Protein AF-A0AAE9PT45-F1 (afdb_monomer_lite)

Radius of gyration: 14.79 Å; chains: 1; bounding box: 32×38×38 Å

Foldseek 3Di:
DDDLLNLLLCCWPADPVPPRDIDNNLQPQVSVVVSCVVVVHDDDPPDDPVVSVLSVVLSVLSVVVVVCVVVVHDDDPVSVVVNVVSVVVVVPPPDD

Sequence (96 aa):
MNTLWTDFVNSEWHDWRGSGRSEDRLLKPEWQNEFLMRWQFTASVPASAEDIEEMQILRRELRSFAEHLTSGGQMTTDLVDMINRKMMKGGRSLAY

Secondary structure (DSSP, 8-state):
---HHHHHHTTEEE-TTTT--EEEGGG-HHHHHHHHHHHT----SSPPHHHHHHHHHHHHHHHHHHHHHHTT----HHHHHHHHHHHHHHTTTT--

pLDDT: mean 83.36, std 14.24, range [34.06, 97.25]

InterPro domains:
  IPR010852 Putative stress-induced transcription regulator [PF07336] (3-85)
  IPR023286 ABATE domain superfamily [SSF160904] (3-89)

Organism: Paenibacillus polymyxa (NCBI:txid1406)

Structure (mmCIF, N/CA/C/O backbone):
data_AF-A0AAE9PT45-F1
#
_entry.id   AF-A0AAE9PT45-F1
#
loop_
_atom_site.group_PDB
_atom_site.id
_atom_site.type_symbol
_atom_site.label_atom_id
_atom_site.label_alt_id
_atom_site.label_comp_id
_atom_site.label_asym_id
_atom_site.label_entity_id
_atom_site.label_seq_id
_atom_site.pdbx_PDB_ins_code
_atom_site.Cartn_x
_atom_site.Cartn_y
_atom_site.Cartn_z
_atom_site.occupancy
_atom_site.B_iso_or_equiv
_atom_site.auth_seq_id
_atom_site.auth_comp_id
_atom_site.auth_asym_id
_atom_site.auth_atom_id
_atom_site.pdbx_PDB_model_num
ATOM 1 N N . MET A 1 1 ? -9.082 -5.310 -15.190 1.00 52.31 1 MET A N 1
ATOM 2 C CA . MET A 1 1 ? -8.855 -6.528 -14.388 1.00 52.31 1 MET A CA 1
ATOM 3 C C . MET A 1 1 ? -7.957 -6.103 -13.235 1.00 52.31 1 MET A C 1
ATOM 5 O O . MET A 1 1 ? -6.808 -5.781 -13.496 1.00 52.31 1 MET A O 1
ATOM 9 N N . ASN A 1 2 ? -8.488 -5.946 -12.018 1.00 73.12 2 ASN A N 1
ATOM 10 C CA . ASN A 1 2 ? -7.659 -5.546 -10.874 1.00 73.12 2 ASN A CA 1
ATOM 11 C C . ASN A 1 2 ? -6.963 -6.790 -10.326 1.00 73.12 2 ASN A C 1
ATOM 13 O O . ASN A 1 2 ? -7.612 -7.804 -10.090 1.00 73.12 2 ASN A O 1
ATOM 17 N N . THR A 1 3 ? -5.650 -6.713 -10.154 1.00 89.94 3 THR A N 1
ATOM 18 C CA . THR A 1 3 ? -4.854 -7.703 -9.418 1.00 89.94 3 THR A CA 1
ATOM 19 C C . THR A 1 3 ? -4.546 -7.161 -8.024 1.00 89.94 3 THR A C 1
ATOM 21 O O . THR A 1 3 ? -4.575 -5.942 -7.829 1.00 89.94 3 THR A O 1
ATOM 24 N N . LEU A 1 4 ? -4.229 -8.045 -7.074 1.00 91.00 4 LEU A N 1
ATOM 25 C CA . LEU A 1 4 ? -3.971 -7.674 -5.679 1.00 91.00 4 LEU A CA 1
ATOM 26 C C . LEU A 1 4 ? -2.955 -6.534 -5.573 1.00 91.00 4 LEU A C 1
ATOM 28 O O . LEU A 1 4 ? -3.219 -5.507 -4.952 1.00 91.00 4 LEU A O 1
ATOM 32 N N . TRP A 1 5 ? -1.817 -6.693 -6.247 1.00 88.88 5 TRP A N 1
ATOM 33 C CA . TRP A 1 5 ? -0.736 -5.718 -6.187 1.00 88.88 5 TRP A CA 1
ATOM 34 C C . TRP A 1 5 ? -1.133 -4.380 -6.824 1.00 88.88 5 TRP A C 1
ATOM 36 O O . TRP A 1 5 ? -0.835 -3.335 -6.257 1.00 88.88 5 TRP A O 1
ATOM 46 N N . THR A 1 6 ? -1.855 -4.382 -7.955 1.00 91.44 6 THR A N 1
ATOM 47 C CA . THR A 1 6 ? -2.316 -3.129 -8.579 1.00 91.44 6 THR A CA 1
ATOM 48 C C . THR A 1 6 ? -3.328 -2.393 -7.708 1.00 91.44 6 THR A C 1
ATOM 50 O O . THR A 1 6 ? -3.290 -1.171 -7.636 1.00 91.44 6 THR A O 1
ATOM 53 N N . ASP A 1 7 ? -4.227 -3.114 -7.034 1.00 92.38 7 ASP A N 1
ATOM 54 C CA . ASP A 1 7 ? -5.227 -2.508 -6.149 1.00 92.38 7 ASP A CA 1
ATOM 55 C C . ASP A 1 7 ? -4.553 -1.897 -4.912 1.00 92.38 7 ASP A C 1
ATOM 57 O O . ASP A 1 7 ? -4.847 -0.767 -4.527 1.00 92.38 7 ASP A O 1
ATOM 61 N N . PHE A 1 8 ? -3.557 -2.597 -4.364 1.00 93.75 8 PHE A N 1
ATOM 62 C CA . PHE A 1 8 ? -2.740 -2.110 -3.258 1.00 93.75 8 PHE A CA 1
ATOM 63 C C . PHE A 1 8 ? -1.893 -0.887 -3.635 1.00 93.75 8 PHE A C 1
ATOM 65 O O . PHE A 1 8 ? -1.902 0.112 -2.915 1.00 93.75 8 PHE A O 1
ATOM 72 N N . VAL A 1 9 ? -1.202 -0.908 -4.781 1.00 92.31 9 VAL A N 1
ATOM 73 C CA . VAL A 1 9 ? -0.392 0.234 -5.249 1.00 92.31 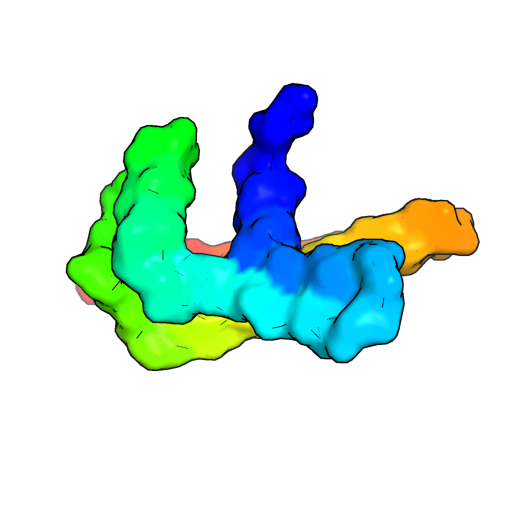9 VAL A CA 1
ATOM 74 C C . VAL A 1 9 ? -1.250 1.478 -5.485 1.00 92.31 9 VAL A C 1
ATOM 76 O O . VAL A 1 9 ? -0.804 2.595 -5.209 1.00 92.31 9 VAL A O 1
ATOM 79 N N . ASN A 1 10 ? -2.499 1.286 -5.913 1.00 91.12 10 ASN A N 1
ATOM 80 C CA . ASN A 1 10 ? -3.482 2.347 -6.133 1.00 91.12 10 ASN A CA 1
ATOM 81 C C . ASN A 1 10 ? -4.180 2.842 -4.851 1.00 91.12 10 ASN A C 1
ATOM 83 O O . ASN A 1 10 ? -5.052 3.711 -4.934 1.00 91.12 10 ASN A O 1
ATOM 87 N N . SER A 1 11 ? -3.802 2.335 -3.670 1.00 93.06 11 SER A N 1
ATOM 88 C CA . SER A 1 11 ? -4.199 2.938 -2.388 1.00 93.06 11 SER A CA 1
ATOM 89 C C . SER A 1 11 ? -3.666 4.365 -2.240 1.00 93.06 11 SER A C 1
ATOM 91 O O . SER A 1 11 ? -4.303 5.193 -1.597 1.00 93.06 11 SER A O 1
ATOM 93 N N . GLU A 1 12 ? -2.548 4.680 -2.897 1.00 91.50 12 GLU A N 1
ATOM 94 C CA . GLU A 1 12 ? -2.077 6.050 -3.070 1.00 91.50 12 GLU A CA 1
ATOM 95 C C . GLU A 1 12 ? -2.649 6.628 -4.354 1.00 91.50 12 GLU A C 1
ATOM 97 O O . GLU A 1 12 ? -2.192 6.339 -5.471 1.00 91.50 12 GLU A O 1
ATOM 102 N N . TRP A 1 13 ? -3.691 7.430 -4.182 1.00 84.75 13 TRP A N 1
ATOM 103 C CA . TRP A 1 13 ? -4.308 8.148 -5.275 1.00 84.75 13 TRP A CA 1
ATOM 104 C C . TRP A 1 13 ? -3.548 9.449 -5.518 1.00 84.75 13 TRP A C 1
ATOM 106 O O . TRP A 1 13 ? -3.295 10.203 -4.583 1.00 84.75 13 TRP A O 1
ATOM 116 N N . HIS A 1 14 ? -3.225 9.731 -6.777 1.00 79.25 14 HIS A N 1
ATOM 117 C CA . HIS A 1 14 ? -2.686 11.020 -7.201 1.00 79.25 14 HIS A CA 1
ATOM 118 C C . HIS A 1 14 ? -3.644 11.676 -8.191 1.00 79.25 14 HIS A C 1
ATOM 120 O O . HIS A 1 14 ? -4.153 11.019 -9.107 1.00 79.25 14 HIS A O 1
ATOM 126 N N . ASP A 1 15 ? -3.859 12.980 -8.035 1.00 74.50 15 ASP A N 1
ATOM 127 C CA . ASP A 1 15 ? -4.603 13.769 -9.004 1.00 74.50 15 ASP A CA 1
ATOM 128 C C . ASP A 1 15 ? -3.782 13.962 -10.284 1.00 74.50 15 ASP A C 1
ATOM 130 O O . ASP A 1 15 ? -2.880 14.799 -10.365 1.00 74.50 15 ASP A O 1
ATOM 134 N N . TRP A 1 16 ? -4.141 13.210 -11.319 1.00 65.44 16 TRP A N 1
ATOM 135 C CA . TRP A 1 16 ? -3.549 13.313 -12.651 1.00 65.44 16 TRP A CA 1
ATOM 136 C C . TRP A 1 16 ? -3.913 14.618 -13.381 1.00 65.44 16 TRP A C 1
ATOM 138 O O . TRP A 1 16 ? -3.339 14.902 -14.431 1.00 65.44 16 TRP A O 1
ATOM 148 N N . ARG A 1 17 ? -4.837 15.437 -12.850 1.00 70.50 17 ARG A N 1
ATOM 149 C CA . ARG A 1 17 ? -5.238 16.731 -13.436 1.00 70.50 17 ARG A CA 1
ATOM 150 C C . ARG A 1 17 ? -4.413 17.930 -12.955 1.00 70.50 17 ARG A C 1
ATOM 152 O O . ARG A 1 17 ? -4.743 19.061 -13.300 1.00 70.50 17 ARG A O 1
ATOM 159 N N . GLY A 1 18 ? -3.327 17.708 -12.213 1.00 60.59 18 GLY A N 1
ATOM 160 C CA . GLY A 1 18 ? -2.315 18.743 -11.965 1.00 60.59 18 GLY A CA 1
ATOM 161 C C . GLY A 1 18 ? -2.553 19.639 -10.748 1.00 60.59 18 GLY A C 1
ATOM 162 O O . GLY A 1 18 ? -1.834 20.620 -10.587 1.00 60.59 18 GLY A O 1
ATOM 163 N N . SER A 1 19 ? -3.496 19.311 -9.852 1.00 72.50 19 SER A N 1
ATOM 164 C CA . SER A 1 19 ? -3.602 20.020 -8.562 1.00 72.50 19 SER A CA 1
ATOM 165 C C . SER A 1 19 ? -2.508 19.629 -7.558 1.00 72.50 19 SER A C 1
ATOM 167 O O . SER A 1 19 ? -2.369 20.276 -6.522 1.00 72.50 19 SER A O 1
ATOM 169 N N . GLY A 1 20 ? -1.757 18.555 -7.839 1.00 69.56 20 GLY A N 1
ATOM 170 C CA . GLY A 1 20 ? -0.724 18.007 -6.955 1.00 69.56 20 GLY A CA 1
ATOM 171 C C . GLY A 1 20 ? -1.271 17.269 -5.729 1.00 69.56 20 GLY A C 1
ATOM 172 O O . GLY A 1 20 ? -0.495 16.847 -4.877 1.00 69.56 20 GLY A O 1
ATOM 173 N N . ARG A 1 21 ? -2.595 17.102 -5.616 1.00 77.19 21 ARG A N 1
ATOM 174 C CA . ARG A 1 21 ? -3.207 16.399 -4.487 1.00 77.19 21 ARG A CA 1
ATOM 175 C C . ARG A 1 21 ? -2.910 14.908 -4.566 1.00 77.19 21 ARG A C 1
ATOM 177 O O . ARG A 1 21 ? -3.189 14.268 -5.579 1.00 77.19 21 ARG A O 1
ATOM 184 N N . SER A 1 22 ? -2.395 14.364 -3.476 1.00 81.38 22 SER A N 1
ATOM 185 C CA . SER A 1 22 ? -2.376 12.932 -3.223 1.00 81.38 22 SER A CA 1
ATOM 186 C C . SER A 1 22 ? -3.294 12.605 -2.054 1.00 81.38 22 SER A C 1
ATOM 188 O O . SER A 1 22 ? -3.541 13.432 -1.175 1.00 81.38 22 SER A O 1
ATOM 190 N N . GLU A 1 23 ? -3.832 11.396 -2.066 1.00 89.44 23 GLU A N 1
ATOM 191 C CA . GLU A 1 23 ? -4.587 10.842 -0.958 1.00 89.44 23 GLU A CA 1
ATOM 192 C C . GLU A 1 23 ? -4.069 9.443 -0.662 1.00 89.44 23 GLU A C 1
ATOM 194 O O . GLU A 1 23 ? -4.083 8.567 -1.530 1.00 89.44 23 GLU A O 1
ATOM 199 N N . ASP A 1 24 ? -3.653 9.233 0.584 1.00 94.06 24 ASP A N 1
ATOM 200 C CA . ASP A 1 24 ? -3.313 7.908 1.070 1.00 94.06 24 ASP A CA 1
ATOM 201 C C . ASP A 1 24 ? -4.554 7.219 1.646 1.00 94.06 24 ASP A C 1
ATOM 203 O O . ASP A 1 24 ? -4.942 7.428 2.798 1.00 94.06 24 ASP A O 1
ATOM 207 N N . ARG A 1 25 ? -5.198 6.387 0.827 1.00 94.94 25 ARG A N 1
ATOM 208 C CA . ARG A 1 25 ? -6.385 5.625 1.228 1.00 94.94 25 ARG A CA 1
ATOM 209 C C . ARG A 1 25 ? -6.052 4.498 2.191 1.00 94.94 25 ARG A C 1
ATOM 211 O O . ARG A 1 25 ? -6.947 4.055 2.898 1.00 94.94 25 ARG A O 1
ATOM 218 N N . LEU A 1 26 ? -4.791 4.076 2.277 1.00 94.56 26 LEU A N 1
ATOM 219 C CA . LEU A 1 26 ? -4.369 3.065 3.242 1.00 94.56 26 LEU A CA 1
ATOM 220 C C . LEU A 1 26 ? -4.616 3.529 4.684 1.00 94.56 26 LEU A C 1
ATOM 222 O O . LEU A 1 26 ? -4.874 2.705 5.552 1.00 94.56 26 LEU A O 1
ATOM 226 N N . LEU A 1 27 ? -4.617 4.843 4.934 1.00 95.38 27 LEU A N 1
ATOM 227 C CA . LEU A 1 27 ? -4.924 5.431 6.243 1.00 95.38 27 LEU A CA 1
ATOM 228 C C . LEU A 1 27 ? -6.420 5.413 6.595 1.00 95.38 27 LEU A C 1
ATOM 230 O O . LEU A 1 27 ? -6.783 5.757 7.718 1.00 95.38 27 LEU A O 1
ATOM 234 N N . LYS A 1 28 ? -7.296 5.041 5.655 1.00 96.19 28 LYS A N 1
ATOM 235 C CA . LYS A 1 28 ? -8.749 5.052 5.842 1.00 96.19 28 LYS A CA 1
ATOM 236 C C . LYS A 1 28 ? -9.258 3.661 6.228 1.00 96.19 28 LYS A C 1
ATOM 238 O O . LYS A 1 28 ? -9.140 2.742 5.411 1.00 96.19 28 LYS A O 1
ATOM 243 N N . PRO A 1 29 ? -9.873 3.486 7.411 1.00 96.38 29 PRO A N 1
ATOM 244 C CA . PRO A 1 29 ? -10.432 2.200 7.829 1.00 96.38 29 PRO A CA 1
ATOM 245 C C . PRO A 1 29 ? -11.459 1.622 6.846 1.00 96.38 29 PRO A C 1
ATOM 247 O O . PRO A 1 29 ? -11.531 0.408 6.668 1.00 96.38 29 PRO A O 1
ATOM 250 N N . GLU A 1 30 ? -12.237 2.468 6.170 1.00 96.69 30 GLU A N 1
ATOM 251 C CA . GLU A 1 30 ? -13.229 2.036 5.180 1.00 96.69 30 GLU A CA 1
ATOM 252 C C . GLU A 1 30 ? -12.548 1.366 3.983 1.00 96.69 30 GLU A C 1
ATOM 254 O O . GLU A 1 30 ? -12.950 0.284 3.563 1.00 96.69 30 GLU A O 1
ATOM 259 N N . TRP A 1 31 ? -11.461 1.964 3.489 1.00 95.75 31 TRP A N 1
ATOM 260 C CA . TRP A 1 31 ? -10.683 1.393 2.393 1.00 95.75 31 TRP A CA 1
ATOM 261 C C . TRP A 1 31 ? -9.971 0.104 2.819 1.00 95.75 31 TRP A C 1
ATOM 263 O O . TRP A 1 31 ? -9.961 -0.860 2.056 1.00 95.75 31 TRP A O 1
ATOM 273 N N . GLN A 1 32 ? -9.423 0.054 4.041 1.00 96.81 32 GLN A N 1
ATOM 274 C CA . GLN A 1 32 ? -8.812 -1.165 4.589 1.00 96.81 32 GLN A CA 1
ATOM 275 C C . GLN A 1 32 ? -9.825 -2.318 4.630 1.00 96.81 32 GLN A C 1
ATOM 277 O O . GLN A 1 32 ? -9.534 -3.403 4.131 1.00 96.81 32 GLN A O 1
ATOM 282 N N . ASN A 1 33 ? -11.033 -2.075 5.150 1.00 97.25 33 ASN A N 1
ATOM 283 C CA . ASN A 1 33 ? -12.106 -3.072 5.181 1.00 97.25 33 ASN A CA 1
ATOM 284 C C . ASN A 1 33 ? -12.485 -3.555 3.775 1.00 97.25 33 ASN A C 1
ATOM 286 O O . ASN A 1 33 ? -12.558 -4.760 3.538 1.00 97.25 33 ASN A O 1
ATOM 290 N N . GLU A 1 34 ? -12.690 -2.638 2.827 1.00 96.00 34 GLU A N 1
ATOM 291 C CA . GLU A 1 34 ? -13.014 -2.995 1.441 1.00 96.00 34 GLU A CA 1
ATOM 292 C C . GLU A 1 34 ? -11.907 -3.823 0.778 1.00 96.00 34 GLU A C 1
ATOM 294 O O . GLU A 1 34 ? -12.196 -4.797 0.078 1.00 96.00 34 GLU A O 1
ATOM 299 N N . PHE A 1 35 ? -10.643 -3.460 1.009 1.00 95.31 35 PHE A N 1
ATOM 300 C CA . PHE A 1 35 ? -9.486 -4.176 0.484 1.00 95.31 35 PHE A CA 1
ATOM 301 C C . PHE A 1 35 ? -9.406 -5.599 1.052 1.00 95.31 35 PHE A C 1
ATOM 303 O O . PHE A 1 35 ? -9.312 -6.558 0.283 1.00 95.31 35 PHE A O 1
ATOM 310 N N . LEU A 1 36 ? -9.515 -5.759 2.377 1.00 96.00 36 LEU A N 1
ATOM 311 C CA . LEU A 1 36 ? -9.502 -7.073 3.030 1.00 96.00 36 LEU A CA 1
ATOM 312 C C . LEU A 1 36 ? -10.668 -7.950 2.558 1.00 96.00 36 LEU A C 1
ATOM 314 O O . LEU A 1 36 ? -10.455 -9.113 2.223 1.00 96.00 36 LEU A O 1
ATOM 318 N N . MET A 1 37 ? -11.879 -7.394 2.449 1.00 96.38 37 MET A N 1
ATOM 319 C CA . MET A 1 37 ? -13.047 -8.122 1.943 1.00 96.38 37 MET A CA 1
ATOM 320 C C . MET A 1 37 ? -12.866 -8.579 0.495 1.00 96.38 37 MET A C 1
ATOM 322 O O . MET A 1 37 ? -13.147 -9.733 0.171 1.00 96.38 37 MET A O 1
ATOM 326 N N . ARG A 1 38 ? -12.393 -7.688 -0.385 1.00 95.38 38 ARG A N 1
ATOM 327 C CA . ARG A 1 38 ? -12.203 -7.986 -1.811 1.00 95.38 38 ARG A CA 1
ATOM 328 C C . ARG A 1 38 ? -11.195 -9.108 -2.033 1.00 95.38 38 ARG A C 1
ATOM 330 O O . ARG A 1 38 ? -11.412 -9.947 -2.903 1.00 95.38 38 ARG A O 1
ATOM 337 N N . TRP A 1 39 ? -10.112 -9.107 -1.262 1.00 95.50 39 TRP A N 1
ATOM 338 C CA . TRP A 1 39 ? -9.016 -10.069 -1.388 1.00 95.50 39 TRP A CA 1
ATOM 339 C C . TRP A 1 39 ? -9.107 -11.236 -0.396 1.00 95.50 39 TRP A C 1
ATOM 341 O O . TRP A 1 39 ? -8.216 -12.079 -0.372 1.00 95.50 39 TRP A O 1
ATOM 351 N N . GLN A 1 40 ? -10.205 -11.318 0.364 1.00 95.31 40 GLN A N 1
ATOM 352 C CA . GLN A 1 40 ? -10.504 -12.378 1.334 1.00 95.31 40 GLN A CA 1
ATOM 353 C C . GLN A 1 40 ? -9.428 -12.551 2.418 1.00 95.31 40 GLN A C 1
ATOM 355 O O . GLN A 1 40 ? -9.129 -13.662 2.854 1.00 95.31 40 GLN A O 1
ATOM 360 N N . PHE A 1 41 ? -8.857 -11.440 2.877 1.00 93.50 41 PHE A N 1
ATOM 361 C CA . PHE A 1 41 ? -7.911 -11.425 3.986 1.00 93.50 41 PHE A CA 1
ATOM 362 C C . PHE A 1 41 ? -8.608 -11.184 5.321 1.00 93.50 41 PHE A C 1
ATOM 364 O O . PHE A 1 41 ? -9.642 -10.526 5.401 1.00 93.50 41 PHE A O 1
ATOM 371 N N . THR A 1 42 ? -8.004 -11.705 6.387 1.00 93.56 42 THR A N 1
ATOM 372 C CA . THR A 1 42 ? -8.430 -11.465 7.768 1.00 93.56 42 THR A CA 1
ATOM 373 C C . THR A 1 42 ? -7.302 -10.751 8.499 1.00 93.56 42 THR A C 1
ATOM 375 O O . THR A 1 42 ? -6.232 -11.324 8.682 1.00 93.56 42 THR A O 1
ATOM 378 N N . ALA A 1 43 ? -7.536 -9.500 8.885 1.00 91.75 43 ALA A N 1
ATOM 379 C CA . ALA A 1 43 ? -6.612 -8.671 9.652 1.00 91.75 43 ALA A CA 1
ATOM 380 C C . ALA A 1 43 ? -7.403 -7.631 10.458 1.00 9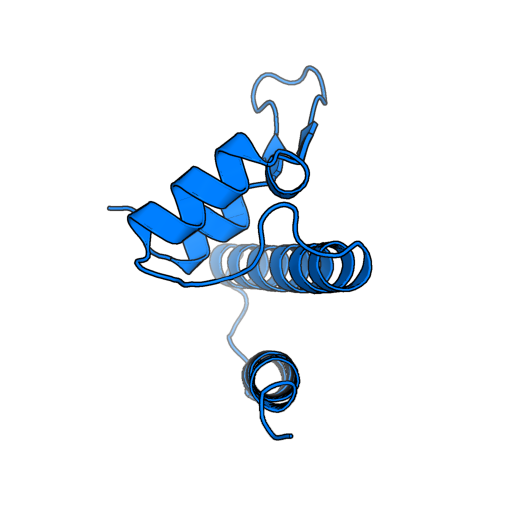1.75 43 ALA A C 1
ATOM 382 O O . ALA A 1 43 ? -8.573 -7.370 10.168 1.00 91.75 43 ALA A O 1
ATOM 383 N N . SER A 1 44 ? -6.770 -7.043 11.470 1.00 93.44 44 SER A N 1
ATOM 384 C CA . SER A 1 44 ? -7.381 -5.985 12.276 1.00 93.44 44 SER A CA 1
ATOM 385 C C . SER A 1 44 ? -7.559 -4.698 11.469 1.00 93.44 44 SER A C 1
ATOM 387 O O . SER A 1 44 ? -6.667 -4.299 10.722 1.00 93.44 44 SER A O 1
ATOM 389 N N . VAL A 1 45 ? -8.696 -4.028 11.669 1.00 94.69 45 VAL A N 1
ATOM 390 C CA . VAL A 1 45 ? -8.973 -2.688 11.138 1.00 94.69 45 VAL A CA 1
ATOM 391 C C . VAL A 1 45 ? -9.392 -1.778 12.303 1.00 94.69 45 VAL A C 1
ATOM 393 O O . VAL A 1 45 ? -10.334 -2.126 13.019 1.00 94.69 45 VAL A O 1
ATOM 396 N N . PRO A 1 46 ? -8.736 -0.621 12.512 1.00 96.00 46 PRO A N 1
ATOM 397 C CA . PRO A 1 46 ? -7.606 -0.113 11.735 1.00 96.00 46 PRO A CA 1
ATOM 398 C C . PRO A 1 46 ? -6.332 -0.949 11.937 1.00 96.00 46 PRO A C 1
ATOM 400 O O . PRO A 1 46 ? -6.098 -1.486 13.021 1.00 96.00 46 PRO A O 1
ATOM 403 N N . ALA A 1 47 ? -5.507 -1.033 10.894 1.00 93.56 47 ALA A N 1
ATOM 404 C CA . ALA A 1 47 ? -4.151 -1.561 11.001 1.00 93.56 47 ALA A CA 1
ATOM 405 C C . ALA A 1 47 ? -3.319 -0.734 11.998 1.00 93.56 47 ALA A C 1
ATOM 407 O O . ALA A 1 47 ? -3.581 0.455 12.216 1.00 93.56 47 ALA A O 1
ATOM 408 N N . SER A 1 48 ? -2.312 -1.363 12.607 1.00 94.50 48 SER A N 1
ATOM 409 C CA . SER A 1 48 ? -1.407 -0.668 13.523 1.00 94.50 48 SER A CA 1
ATOM 410 C C . SER A 1 48 ? -0.569 0.382 12.781 1.00 94.50 48 SER A C 1
ATOM 412 O O . SER A 1 48 ? -0.385 0.303 11.567 1.00 94.50 48 SER A O 1
ATOM 414 N N . ALA A 1 49 ? -0.040 1.376 13.501 1.00 92.88 49 ALA A N 1
ATOM 415 C CA . ALA A 1 49 ? 0.832 2.384 12.890 1.00 92.88 49 ALA A CA 1
ATOM 416 C C . ALA A 1 49 ? 2.084 1.757 12.244 1.00 92.88 49 ALA A C 1
ATOM 418 O O . ALA A 1 49 ? 2.507 2.203 11.181 1.00 92.88 49 ALA A O 1
ATOM 419 N N . GLU A 1 50 ? 2.621 0.699 12.859 1.00 90.31 50 GLU A N 1
ATOM 420 C CA . GLU A 1 50 ? 3.755 -0.075 12.346 1.00 90.31 50 GLU A CA 1
ATOM 421 C C . GLU A 1 50 ? 3.397 -0.794 11.037 1.00 90.31 50 GLU A C 1
ATOM 423 O O . GLU A 1 50 ? 4.098 -0.648 10.037 1.00 90.31 50 GLU A O 1
ATOM 428 N N . ASP A 1 51 ? 2.252 -1.484 10.993 1.00 89.62 51 ASP A N 1
ATOM 429 C CA . ASP A 1 51 ? 1.791 -2.161 9.773 1.00 89.62 51 ASP A CA 1
ATOM 430 C C . ASP A 1 51 ? 1.527 -1.167 8.637 1.00 89.62 51 ASP A C 1
ATOM 432 O O . ASP A 1 51 ? 1.832 -1.440 7.476 1.00 89.62 51 ASP A O 1
ATOM 436 N N . ILE A 1 52 ? 0.957 0.000 8.955 1.00 94.38 52 ILE A N 1
ATOM 437 C CA . ILE A 1 52 ? 0.735 1.076 7.985 1.00 94.38 52 ILE A CA 1
ATOM 438 C C . ILE A 1 52 ? 2.063 1.550 7.393 1.00 94.38 52 ILE A C 1
ATOM 440 O O . ILE A 1 52 ? 2.161 1.685 6.171 1.00 94.38 52 ILE A O 1
ATOM 444 N N . GLU A 1 53 ? 3.075 1.790 8.226 1.00 91.94 53 GLU A N 1
ATOM 445 C CA . GLU A 1 53 ? 4.394 2.233 7.773 1.00 91.94 53 GLU A CA 1
ATOM 446 C C . GLU A 1 53 ? 5.045 1.195 6.845 1.00 91.94 53 GLU A C 1
ATOM 448 O O . GLU A 1 53 ? 5.461 1.534 5.731 1.00 91.94 53 GLU A O 1
ATOM 453 N N . GLU A 1 54 ? 5.051 -0.079 7.240 1.00 87.88 54 GLU A N 1
ATOM 454 C CA . GLU A 1 54 ? 5.593 -1.177 6.431 1.00 87.88 54 GLU A CA 1
ATOM 455 C C . GLU A 1 54 ? 4.840 -1.343 5.103 1.00 87.88 54 GLU A C 1
ATOM 457 O O . GLU A 1 54 ? 5.450 -1.484 4.037 1.00 87.88 54 GLU A O 1
ATOM 462 N N . MET A 1 55 ? 3.510 -1.245 5.117 1.00 91.56 55 MET A N 1
ATOM 463 C CA . MET A 1 55 ? 2.699 -1.288 3.899 1.00 91.56 55 MET A CA 1
ATOM 464 C C . MET A 1 55 ? 2.973 -0.091 2.977 1.00 91.56 55 MET A C 1
ATOM 466 O O . MET A 1 55 ? 3.067 -0.263 1.758 1.00 91.56 55 MET A O 1
ATOM 470 N N . GLN A 1 56 ? 3.156 1.117 3.513 1.00 93.00 56 GLN A N 1
ATOM 471 C CA . GLN A 1 56 ? 3.544 2.279 2.708 1.00 93.00 56 GLN A CA 1
ATOM 472 C C . GLN A 1 56 ? 4.938 2.106 2.085 1.00 93.00 56 GLN A C 1
ATOM 474 O O . GLN A 1 56 ? 5.144 2.497 0.932 1.00 93.00 56 GLN A O 1
ATOM 479 N N . ILE A 1 57 ? 5.893 1.515 2.812 1.00 89.9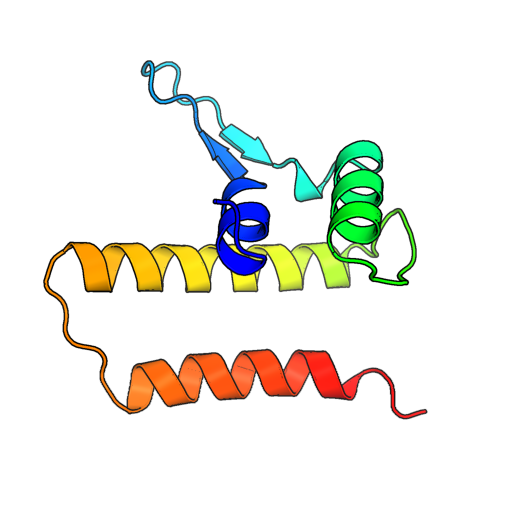4 57 ILE A N 1
ATOM 480 C CA . ILE A 1 57 ? 7.223 1.175 2.281 1.00 89.94 57 ILE A CA 1
ATOM 481 C C . ILE A 1 57 ? 7.082 0.186 1.123 1.00 89.94 57 ILE A C 1
ATOM 483 O O . ILE A 1 57 ? 7.562 0.468 0.022 1.00 89.94 57 ILE A O 1
ATOM 487 N N . LEU A 1 58 ? 6.364 -0.919 1.336 1.00 88.44 58 LEU A N 1
ATOM 488 C CA . LEU A 1 58 ? 6.119 -1.933 0.310 1.00 88.44 58 LEU A CA 1
ATOM 489 C C . LEU A 1 58 ? 5.457 -1.328 -0.934 1.00 88.44 58 LEU A C 1
ATOM 491 O O . LEU A 1 58 ? 5.855 -1.619 -2.062 1.00 88.44 58 LEU A O 1
ATOM 495 N N . ARG A 1 59 ? 4.468 -0.449 -0.746 1.00 92.06 59 ARG A N 1
ATOM 496 C CA . ARG A 1 59 ? 3.773 0.239 -1.839 1.00 92.06 59 ARG A CA 1
ATOM 497 C C . ARG A 1 59 ? 4.725 1.062 -2.701 1.00 92.06 59 ARG A C 1
ATOM 499 O O . ARG A 1 59 ? 4.655 0.975 -3.929 1.00 92.06 59 ARG A O 1
ATOM 506 N N . ARG A 1 60 ? 5.602 1.854 -2.077 1.00 90.38 60 ARG A N 1
ATOM 507 C CA . ARG A 1 60 ? 6.599 2.670 -2.789 1.00 90.38 60 ARG A CA 1
ATOM 508 C C . ARG A 1 60 ? 7.575 1.797 -3.575 1.00 90.38 60 ARG A C 1
ATOM 510 O O . ARG A 1 60 ? 7.859 2.105 -4.729 1.00 90.38 60 ARG A O 1
ATOM 517 N N . GLU A 1 61 ? 8.034 0.696 -2.986 1.00 86.31 61 GLU A N 1
ATOM 518 C CA . GLU A 1 61 ? 8.936 -0.257 -3.646 1.00 86.31 61 GLU A CA 1
ATOM 519 C C . GLU A 1 61 ? 8.268 -0.918 -4.867 1.00 86.31 61 GLU A C 1
ATOM 521 O O . GLU A 1 61 ? 8.848 -0.930 -5.954 1.00 86.31 61 GLU A O 1
ATOM 526 N N . LEU A 1 62 ? 7.022 -1.390 -4.734 1.00 87.75 62 LEU A N 1
ATOM 527 C CA . LEU A 1 62 ? 6.254 -1.977 -5.843 1.00 87.75 62 LEU A CA 1
ATOM 528 C C . LEU A 1 62 ? 6.010 -0.978 -6.980 1.00 87.75 62 LEU A C 1
ATOM 530 O O . LEU A 1 62 ? 6.091 -1.343 -8.154 1.00 87.75 62 LEU A O 1
ATOM 534 N N . ARG A 1 63 ? 5.717 0.282 -6.645 1.00 89.94 63 ARG A N 1
ATOM 535 C CA . ARG A 1 63 ? 5.529 1.346 -7.637 1.00 89.94 63 ARG A CA 1
ATOM 536 C C . ARG A 1 63 ? 6.826 1.649 -8.378 1.00 89.94 63 ARG A C 1
ATOM 538 O O . ARG A 1 63 ? 6.833 1.609 -9.604 1.00 89.94 63 ARG A O 1
ATOM 545 N N . SER A 1 64 ? 7.916 1.864 -7.643 1.00 86.69 64 SER A N 1
ATOM 546 C CA . SER A 1 64 ? 9.244 2.104 -8.217 1.00 86.69 64 SER A CA 1
ATOM 547 C C . SER A 1 64 ? 9.671 0.967 -9.151 1.00 86.69 64 SER A C 1
ATOM 549 O O . SER A 1 64 ? 10.179 1.207 -10.245 1.00 86.69 64 SER A O 1
ATOM 551 N N . PHE A 1 65 ? 9.385 -0.279 -8.767 1.00 85.44 65 PHE A N 1
ATOM 552 C CA . PHE A 1 65 ? 9.618 -1.449 -9.607 1.00 85.44 65 PHE A CA 1
ATOM 553 C C . PHE A 1 65 ? 8.800 -1.415 -10.906 1.00 85.44 65 PHE A C 1
ATOM 555 O O . PHE A 1 65 ? 9.350 -1.615 -11.991 1.00 85.44 65 PHE A O 1
ATOM 562 N N . ALA A 1 66 ? 7.498 -1.137 -10.817 1.00 87.25 66 ALA A N 1
ATOM 563 C CA . ALA A 1 66 ? 6.634 -1.050 -11.990 1.00 87.25 66 ALA A CA 1
ATOM 564 C C . ALA A 1 66 ? 7.061 0.087 -12.940 1.00 87.25 66 ALA A C 1
ATOM 566 O O . AL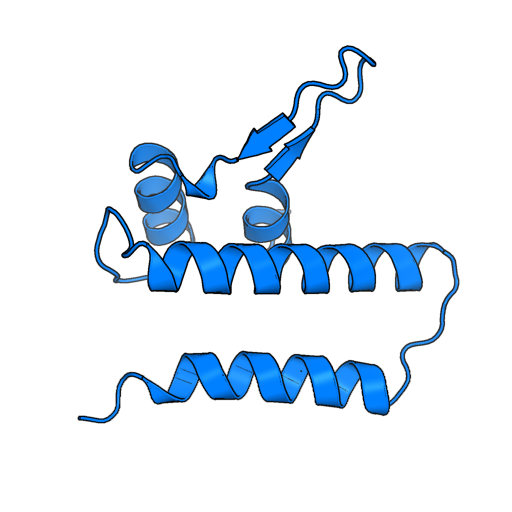A A 1 66 ? 7.073 -0.095 -14.159 1.00 87.25 66 ALA A O 1
ATOM 567 N N . GLU A 1 67 ? 7.461 1.237 -12.401 1.00 88.81 67 GLU A N 1
ATOM 568 C CA . GLU A 1 67 ? 7.979 2.383 -13.162 1.00 88.81 67 GLU A CA 1
ATOM 569 C C . GLU A 1 67 ? 9.306 2.055 -13.865 1.00 88.81 67 GLU A C 1
ATOM 571 O O . GLU A 1 67 ? 9.478 2.372 -15.044 1.00 88.81 67 GLU A O 1
ATOM 576 N N . HIS A 1 68 ? 10.221 1.353 -13.187 1.00 86.50 68 HIS A N 1
ATOM 577 C CA . HIS A 1 68 ? 11.489 0.905 -13.776 1.00 86.50 68 HIS A CA 1
ATOM 578 C C . HIS A 1 68 ? 11.263 -0.029 -14.967 1.00 86.50 68 HIS A C 1
ATOM 580 O O . HIS A 1 68 ? 11.819 0.191 -16.044 1.00 86.50 68 HIS A O 1
ATOM 586 N N . LEU A 1 69 ? 10.401 -1.038 -14.807 1.00 86.12 69 LEU A N 1
ATOM 587 C CA . LEU A 1 69 ? 10.088 -1.980 -15.885 1.00 86.12 69 LEU A CA 1
ATOM 588 C C . LEU A 1 69 ? 9.387 -1.302 -17.067 1.00 86.12 69 LEU A C 1
ATOM 590 O O . LEU A 1 69 ? 9.713 -1.571 -18.222 1.00 86.12 69 LEU A O 1
ATOM 594 N N . THR A 1 70 ? 8.434 -0.408 -16.796 1.00 87.81 70 THR A N 1
ATOM 595 C CA . THR A 1 70 ? 7.698 0.305 -17.856 1.00 87.81 70 THR A CA 1
ATOM 596 C C . THR A 1 70 ? 8.566 1.320 -18.600 1.00 87.81 70 THR A C 1
ATOM 598 O O . THR A 1 70 ? 8.299 1.603 -19.766 1.00 87.81 70 THR A O 1
ATOM 601 N N . SER A 1 71 ? 9.656 1.787 -17.985 1.00 88.88 71 SER A N 1
ATOM 602 C CA . SER A 1 71 ? 10.668 2.647 -18.615 1.00 88.88 71 SER A CA 1
ATOM 603 C C . SER A 1 71 ? 11.701 1.877 -19.458 1.00 88.88 71 SER A C 1
ATOM 605 O O . SER A 1 71 ? 12.662 2.472 -19.944 1.00 88.88 71 SER A O 1
ATOM 607 N N . GLY A 1 72 ? 11.534 0.560 -19.640 1.00 88.12 72 GLY A N 1
ATOM 608 C CA . GLY A 1 72 ? 12.465 -0.295 -20.389 1.00 88.12 72 GLY A CA 1
ATOM 609 C C . GLY A 1 72 ? 13.631 -0.838 -19.558 1.00 88.12 72 GLY A C 1
ATOM 610 O O . GLY A 1 72 ? 14.551 -1.444 -20.109 1.00 88.12 72 GLY A O 1
ATOM 611 N N . GLY A 1 73 ? 13.603 -0.638 -18.238 1.00 83.88 73 GLY A N 1
ATOM 612 C CA . GLY A 1 73 ? 14.558 -1.228 -17.312 1.00 83.88 73 GLY A CA 1
ATOM 613 C C . GLY A 1 73 ? 14.441 -2.752 -17.268 1.00 83.88 73 GLY A C 1
ATOM 614 O O . GLY A 1 73 ? 13.350 -3.318 -17.336 1.00 83.88 73 GLY A O 1
ATOM 615 N N . GLN A 1 74 ? 15.577 -3.438 -17.145 1.00 81.50 74 GLN A N 1
ATOM 616 C CA . GLN A 1 74 ? 15.597 -4.893 -17.012 1.00 81.50 74 GLN A CA 1
ATOM 617 C C . GLN A 1 74 ? 15.364 -5.323 -15.562 1.00 81.50 74 GLN A C 1
ATOM 619 O O . GLN A 1 74 ? 15.797 -4.659 -14.616 1.00 81.50 74 GLN A O 1
ATOM 624 N N . MET A 1 75 ? 14.704 -6.468 -15.404 1.00 77.25 75 MET A N 1
ATOM 625 C CA . MET A 1 75 ? 14.533 -7.142 -14.122 1.00 77.25 75 MET A CA 1
ATOM 626 C C . MET A 1 75 ? 15.838 -7.863 -13.774 1.00 77.25 75 MET A C 1
ATOM 628 O O . MET A 1 75 ? 16.149 -8.904 -14.349 1.00 77.25 75 MET A O 1
ATOM 632 N N . THR A 1 76 ? 16.636 -7.283 -12.878 1.00 79.75 76 THR A N 1
ATOM 633 C CA . THR A 1 76 ? 17.876 -7.910 -12.402 1.00 79.75 76 THR A CA 1
ATOM 634 C C . THR A 1 76 ? 17.580 -8.898 -11.278 1.00 79.75 76 THR A C 1
ATOM 636 O O . THR A 1 76 ? 16.609 -8.740 -10.537 1.00 79.75 76 THR A O 1
ATOM 639 N N . THR A 1 77 ? 18.434 -9.908 -11.110 1.00 78.25 77 THR A N 1
ATOM 640 C CA . THR A 1 77 ? 18.320 -10.878 -10.009 1.00 78.25 77 THR A CA 1
ATOM 641 C C . THR A 1 77 ? 18.310 -10.186 -8.643 1.00 78.25 77 THR A C 1
ATOM 643 O O . THR A 1 77 ? 17.481 -10.511 -7.800 1.00 78.25 77 THR A O 1
ATOM 646 N N . ASP A 1 78 ? 19.130 -9.146 -8.464 1.00 76.62 78 ASP A N 1
ATOM 647 C CA . ASP A 1 78 ? 19.187 -8.362 -7.223 1.00 76.62 78 ASP A CA 1
ATOM 648 C C . ASP A 1 78 ? 17.847 -7.698 -6.872 1.00 76.62 78 ASP A C 1
ATOM 650 O O . ASP A 1 78 ? 17.463 -7.630 -5.700 1.00 76.62 78 ASP A O 1
ATOM 654 N N . LEU A 1 79 ? 17.120 -7.225 -7.889 1.00 72.38 79 LEU A N 1
ATOM 655 C CA . LEU A 1 79 ? 15.814 -6.584 -7.743 1.00 72.38 79 LEU A CA 1
ATOM 656 C C . LEU A 1 79 ? 14.748 -7.603 -7.319 1.00 72.38 79 LEU A C 1
ATOM 658 O O . LEU A 1 79 ? 13.940 -7.329 -6.431 1.00 72.38 79 LEU A O 1
ATOM 662 N N . VAL A 1 80 ? 14.794 -8.805 -7.897 1.00 78.19 80 VAL A N 1
ATOM 663 C CA . VAL A 1 80 ? 13.928 -9.930 -7.510 1.00 78.19 80 VAL A CA 1
ATOM 664 C C . VAL A 1 80 ? 14.219 -10.377 -6.078 1.00 78.19 80 VAL A C 1
ATOM 666 O O . VAL A 1 80 ? 13.297 -10.544 -5.279 1.00 78.19 80 VAL A O 1
ATOM 669 N N . ASP A 1 81 ? 15.492 -10.503 -5.715 1.00 82.62 81 ASP A N 1
ATOM 670 C CA . ASP A 1 81 ? 15.911 -10.923 -4.378 1.00 82.62 81 ASP A CA 1
ATOM 671 C C . ASP A 1 81 ? 15.578 -9.881 -3.307 1.00 82.62 81 ASP A C 1
ATOM 673 O O . ASP A 1 81 ? 15.245 -10.222 -2.168 1.00 82.62 81 ASP A O 1
ATOM 677 N N . MET A 1 82 ? 15.648 -8.593 -3.639 1.00 77.69 82 MET A N 1
ATOM 678 C CA . MET A 1 82 ? 15.179 -7.516 -2.767 1.00 77.69 82 MET A CA 1
ATOM 679 C C . MET A 1 82 ? 13.681 -7.657 -2.470 1.00 77.69 82 MET A C 1
ATOM 681 O O . MET A 1 82 ? 13.298 -7.684 -1.297 1.00 77.69 82 MET A O 1
ATOM 685 N N . ILE A 1 83 ? 12.859 -7.822 -3.509 1.00 73.56 83 ILE A N 1
ATOM 686 C CA . ILE A 1 83 ? 11.405 -7.990 -3.388 1.00 73.56 83 ILE A CA 1
ATOM 687 C C . ILE A 1 83 ? 11.064 -9.241 -2.562 1.00 73.56 83 ILE A C 1
ATOM 689 O O . ILE A 1 83 ? 10.282 -9.174 -1.610 1.00 73.56 83 ILE A O 1
ATOM 693 N N . ASN A 1 84 ? 11.703 -10.374 -2.858 1.00 78.19 84 ASN A N 1
ATOM 694 C CA . ASN A 1 84 ? 11.478 -11.627 -2.137 1.00 78.19 84 ASN A CA 1
ATOM 695 C C . ASN A 1 84 ? 11.850 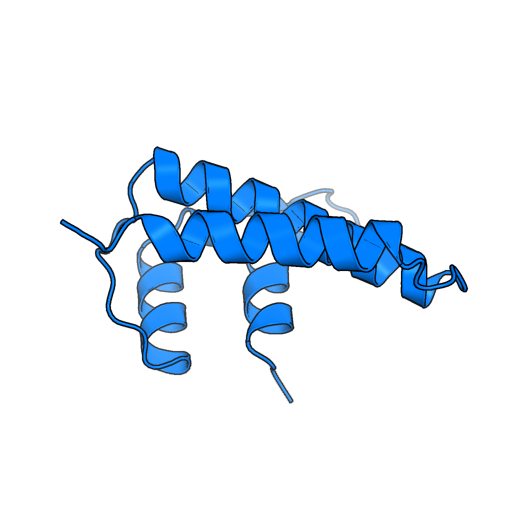-11.518 -0.652 1.00 78.19 84 ASN A C 1
ATOM 697 O O . ASN A 1 84 ? 11.100 -11.974 0.211 1.00 78.19 84 ASN A O 1
ATOM 701 N N . ARG A 1 85 ? 12.978 -10.876 -0.319 1.00 79.44 85 ARG A N 1
ATOM 702 C CA . ARG A 1 85 ? 13.386 -10.665 1.082 1.00 79.44 85 ARG A CA 1
ATOM 703 C C . ARG A 1 85 ? 12.371 -9.836 1.865 1.00 79.44 85 ARG A C 1
ATOM 705 O O . ARG A 1 85 ? 12.129 -10.133 3.034 1.00 79.44 85 ARG A O 1
ATOM 712 N N . LYS A 1 86 ? 11.779 -8.822 1.236 1.00 69.81 86 LYS A N 1
ATOM 713 C CA . LYS A 1 86 ? 10.756 -7.964 1.850 1.00 69.81 86 LYS A CA 1
ATOM 714 C C . LYS A 1 86 ? 9.452 -8.722 2.081 1.00 69.81 86 LYS A C 1
ATOM 716 O O . LYS A 1 86 ? 8.943 -8.709 3.199 1.00 69.81 86 LYS A O 1
ATOM 721 N N . MET A 1 87 ? 8.991 -9.490 1.093 1.00 69.88 87 MET A N 1
ATOM 722 C CA . MET A 1 87 ? 7.813 -10.354 1.250 1.00 69.88 87 MET A CA 1
ATOM 723 C C . MET A 1 87 ? 7.998 -11.415 2.349 1.00 69.88 87 MET A C 1
ATOM 725 O O . MET A 1 87 ? 7.085 -11.658 3.136 1.00 69.88 87 MET A O 1
ATOM 729 N N . MET A 1 88 ? 9.190 -12.010 2.470 1.00 71.44 88 MET A N 1
ATOM 730 C CA . MET A 1 88 ? 9.470 -13.007 3.514 1.00 71.44 88 MET A CA 1
ATOM 731 C C . MET A 1 88 ? 9.517 -12.429 4.934 1.00 71.44 88 MET A C 1
ATOM 733 O O . MET A 1 88 ? 9.214 -13.150 5.884 1.00 71.44 88 MET A O 1
ATOM 737 N N . LYS A 1 89 ? 9.897 -11.155 5.109 1.00 67.44 89 LYS A N 1
ATOM 738 C CA . LYS A 1 89 ? 9.873 -10.509 6.431 1.00 67.44 89 LYS A CA 1
ATOM 739 C C . LYS A 1 89 ? 8.443 -10.319 6.946 1.00 67.44 89 LYS A C 1
ATOM 741 O O . LYS A 1 89 ? 8.201 -10.624 8.109 1.00 67.44 89 LYS A O 1
ATOM 746 N N . GLY A 1 90 ? 7.502 -9.931 6.082 1.00 58.72 90 GLY A N 1
ATOM 747 C CA . GLY A 1 90 ? 6.084 -9.795 6.449 1.00 58.72 90 GLY A CA 1
ATOM 748 C C . GLY A 1 90 ? 5.404 -11.123 6.811 1.00 58.72 90 GLY A C 1
ATOM 749 O O . GLY A 1 90 ? 4.546 -11.165 7.684 1.00 58.72 90 GLY A O 1
ATOM 750 N N . GLY A 1 91 ? 5.835 -12.241 6.213 1.00 52.88 91 GLY A N 1
ATOM 751 C CA . GLY A 1 91 ? 5.298 -13.576 6.520 1.00 52.88 91 GLY A CA 1
ATOM 752 C C . GLY A 1 91 ? 5.768 -14.188 7.847 1.00 52.88 91 GLY A C 1
ATOM 753 O O . GLY A 1 91 ? 5.257 -15.232 8.246 1.00 52.88 91 GLY A O 1
ATOM 754 N N . ARG A 1 92 ? 6.743 -13.579 8.538 1.00 47.72 92 ARG A N 1
ATOM 755 C CA . ARG A 1 92 ? 7.351 -14.148 9.756 1.00 47.72 92 ARG A CA 1
ATOM 756 C C . ARG A 1 92 ? 6.758 -13.645 11.073 1.00 47.72 92 ARG A C 1
ATOM 758 O O . ARG A 1 92 ? 7.165 -14.147 12.113 1.00 47.72 92 ARG A O 1
ATOM 765 N N . SER A 1 93 ? 5.796 -12.721 11.035 1.00 44.50 93 SER A N 1
ATOM 766 C CA . SER A 1 93 ? 5.162 -12.165 12.245 1.00 44.50 93 SER A CA 1
ATOM 767 C C . SER A 1 93 ? 3.997 -13.009 12.800 1.00 44.50 93 SER A C 1
ATOM 769 O O . SER A 1 93 ? 3.454 -12.697 13.849 1.00 44.50 93 SER A O 1
ATOM 771 N N . LEU A 1 94 ? 3.610 -14.111 12.139 1.00 41.81 94 LEU A N 1
ATOM 772 C CA . LEU A 1 94 ? 2.517 -14.998 12.590 1.00 41.81 94 LEU A CA 1
ATOM 773 C C . LEU A 1 94 ? 2.985 -16.358 13.131 1.00 41.81 94 LEU A C 1
ATOM 775 O O . LEU A 1 94 ? 2.216 -17.315 13.175 1.00 41.81 94 LEU A O 1
ATOM 779 N N . ALA A 1 95 ? 4.235 -16.455 13.571 1.00 37.91 95 ALA A N 1
ATOM 780 C CA . ALA A 1 95 ? 4.680 -17.575 14.388 1.00 37.91 95 ALA A CA 1
ATOM 78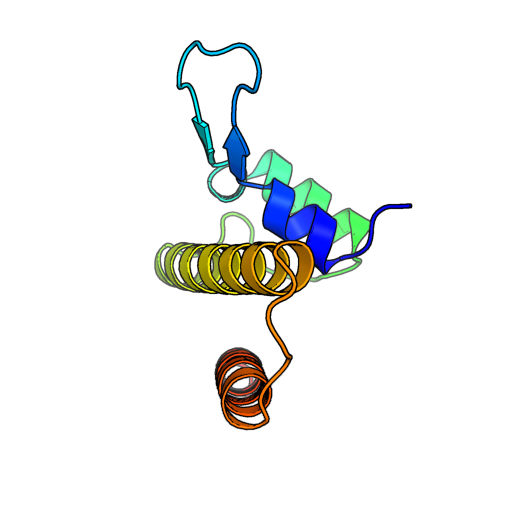1 C C . ALA A 1 95 ? 5.084 -17.043 15.763 1.00 37.91 95 ALA A C 1
ATOM 783 O O . ALA A 1 95 ? 6.255 -16.727 15.951 1.00 37.91 95 ALA A O 1
ATOM 784 N N . TYR A 1 96 ? 4.098 -16.860 16.647 1.00 34.06 96 TYR A N 1
ATOM 785 C CA . TYR A 1 96 ? 4.055 -17.261 18.066 1.00 34.06 96 TYR A CA 1
ATOM 786 C C . TYR A 1 96 ? 2.934 -16.529 18.809 1.00 34.06 96 TYR A C 1
ATOM 788 O O . TYR A 1 96 ? 2.887 -15.284 18.740 1.00 34.06 96 TYR A O 1
#